Protein AF-A0A925G084-F1 (afdb_monomer_lite)

pLDDT: mean 77.33, std 14.4, range [47.09, 96.56]

Radius of gyration: 36.09 Å; chains: 1; bounding box: 66×38×97 Å

Foldseek 3Di:
DDDDPPVVVVVVVVVVVVVVVVVVVVVVVVVVVVVVVVVVPDPPPPPPQDDDDDDDPAAWQDWDAFPVQWIWTDGCFKIFTARNRHRHTPDIDGRDRDHPVQWDDDPPDSDID

Sequence (113 aa):
MFVSRHQQQSFLQGARSSLHRKLQALACVMLFSSLVLLLAGGACVARASQPWSAKLDGRVRFYQATELGVLLIGTEKSLYGIEAETGEVLWRRKDARLEETDIAPVPGTDILL

Secondary structure (DSSP, 8-state):
----HHHHHHHHHHHHHHHHHHHHHHHHHHHHHHHHHHHHS------PPPP-----SS-EEEEEE-TTSEEEEEESSEEEEEETTT--EEEEEET----GGG--BPTTSS-B-

Structure (mmCIF, N/CA/C/O backbone):
data_AF-A0A925G084-F1
#
_entry.id   AF-A0A925G084-F1
#
loop_
_atom_site.group_PDB
_atom_site.id
_atom_site.type_symbol
_atom_site.label_atom_id
_atom_site.label_alt_id
_atom_site.label_comp_id
_atom_site.label_asym_id
_atom_site.label_entity_id
_atom_site.label_seq_id
_atom_site.pdbx_PDB_ins_code
_atom_site.Cartn_x
_atom_site.Cartn_y
_atom_site.Cartn_z
_atom_site.occupancy
_atom_site.B_iso_or_equiv
_atom_site.auth_seq_id
_atom_site.auth_comp_id
_atom_site.auth_asym_id
_atom_site.auth_atom_id
_atom_site.pdbx_PDB_model_num
ATOM 1 N N . MET A 1 1 ? -48.486 25.962 79.115 1.00 47.09 1 MET A N 1
ATOM 2 C CA . MET A 1 1 ? -48.233 25.933 77.658 1.00 47.09 1 MET A CA 1
ATOM 3 C C . MET A 1 1 ? -46.716 26.026 77.436 1.00 47.09 1 MET A C 1
ATOM 5 O O . MET A 1 1 ? -46.195 27.110 77.253 1.00 47.09 1 MET A O 1
ATOM 9 N N . PHE A 1 2 ? -45.973 24.922 77.580 1.00 52.78 2 PHE A N 1
ATOM 10 C CA . PHE A 1 2 ? -44.506 24.888 77.418 1.00 52.78 2 PHE A CA 1
ATOM 11 C C . PHE A 1 2 ? -44.146 23.752 76.456 1.00 52.78 2 PHE A C 1
ATOM 13 O O . PHE A 1 2 ? -43.633 22.707 76.842 1.00 52.78 2 PHE A O 1
ATOM 20 N N . VAL A 1 3 ? -44.477 23.937 75.178 1.00 55.53 3 VAL A N 1
ATOM 21 C CA . VAL A 1 3 ? -43.984 23.054 74.120 1.00 55.53 3 VAL A CA 1
ATOM 22 C C . VAL A 1 3 ? -42.562 23.494 73.769 1.00 55.53 3 VAL A C 1
ATOM 24 O O . VAL A 1 3 ? -42.331 24.490 73.099 1.00 55.53 3 VAL A O 1
ATOM 27 N N . SER A 1 4 ? -41.615 22.712 74.284 1.00 57.59 4 SER A N 1
ATOM 28 C CA . SER A 1 4 ? -40.583 22.046 73.486 1.00 57.59 4 SER A CA 1
ATO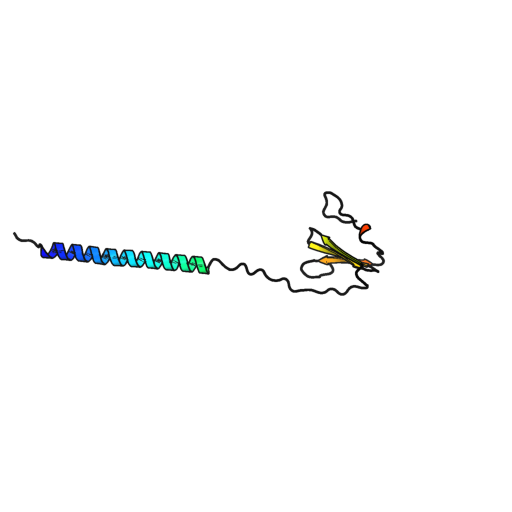M 29 C C . SER A 1 4 ? -39.507 22.890 72.778 1.00 57.59 4 SER A C 1
ATOM 31 O O . SER A 1 4 ? -39.398 22.898 71.555 1.00 57.59 4 SER A O 1
ATOM 33 N N . ARG A 1 5 ? -38.566 23.447 73.561 1.00 56.06 5 ARG A N 1
ATOM 34 C CA . ARG A 1 5 ? -37.207 23.764 73.053 1.00 56.06 5 ARG A CA 1
ATOM 35 C C . ARG A 1 5 ? -36.413 22.499 72.675 1.00 56.06 5 ARG A C 1
ATOM 37 O O . ARG A 1 5 ? -35.550 22.550 71.803 1.00 56.06 5 ARG A O 1
ATOM 44 N N . HIS A 1 6 ? -36.737 21.356 73.287 1.00 51.84 6 HIS A N 1
ATOM 45 C CA . HIS A 1 6 ? -36.075 20.068 73.041 1.00 51.84 6 HIS A CA 1
ATOM 46 C C . HIS A 1 6 ? -36.438 19.443 71.674 1.00 51.84 6 HIS A C 1
ATOM 48 O O . HIS A 1 6 ? -35.591 18.803 71.047 1.00 51.84 6 HIS A O 1
ATOM 54 N N . GLN A 1 7 ? -37.658 19.670 71.161 1.00 57.25 7 GLN A N 1
ATOM 55 C CA . GLN A 1 7 ? -38.047 19.278 69.792 1.00 57.25 7 GLN A CA 1
ATOM 56 C C . GLN A 1 7 ? -37.332 20.096 68.714 1.00 57.25 7 GLN A C 1
ATOM 58 O O . GLN A 1 7 ? -36.977 19.571 67.663 1.00 57.25 7 GLN A O 1
ATOM 63 N N . GLN A 1 8 ? -37.092 21.382 68.969 1.00 57.53 8 GLN A N 1
ATOM 64 C CA . GLN A 1 8 ? -36.479 22.264 67.978 1.00 57.53 8 GLN A CA 1
ATOM 65 C C . GLN A 1 8 ? -34.994 21.933 67.751 1.00 57.53 8 GLN A C 1
ATOM 67 O O . GLN A 1 8 ? -34.517 21.959 66.617 1.00 57.53 8 GLN A O 1
ATOM 72 N N . GLN A 1 9 ? -34.263 21.557 68.807 1.00 56.97 9 GLN A N 1
ATOM 73 C CA . GLN A 1 9 ? -32.845 21.187 68.699 1.00 56.97 9 GLN A CA 1
ATOM 74 C C . GLN A 1 9 ? -32.626 19.830 68.014 1.00 56.97 9 GLN A C 1
ATOM 76 O O . GLN A 1 9 ? -31.713 19.697 67.197 1.00 56.97 9 GLN A O 1
ATOM 81 N N . SER A 1 10 ? -33.493 18.849 68.279 1.00 58.31 10 SER A N 1
ATOM 82 C CA . SER A 1 10 ? -33.441 17.526 67.639 1.00 58.31 10 SER A CA 1
ATOM 83 C C . SER A 1 10 ? -33.769 17.589 66.139 1.00 58.31 10 SER A C 1
ATOM 85 O O . SER A 1 10 ? -33.125 16.907 65.340 1.00 58.31 10 SER A O 1
ATOM 87 N N . PHE A 1 11 ? -34.673 18.485 65.726 1.00 57.56 11 PHE A N 1
ATOM 88 C CA . PHE A 1 11 ? -34.975 18.727 64.312 1.00 57.56 11 PHE A CA 1
ATOM 89 C C . PHE A 1 11 ? -33.793 19.354 63.543 1.00 57.56 11 PHE A C 1
ATOM 91 O O . PHE A 1 11 ? -33.460 18.915 62.440 1.00 57.56 11 PHE A O 1
ATOM 98 N N . LEU A 1 12 ? -33.086 20.322 64.141 1.00 56.22 12 LEU A N 1
ATOM 99 C CA . LEU A 1 12 ? -31.914 20.966 63.525 1.00 56.22 12 LEU A CA 1
ATOM 100 C C . LEU A 1 12 ? -30.695 20.027 63.417 1.00 56.22 12 LEU A C 1
ATOM 102 O O . LEU A 1 12 ? -29.942 20.095 62.441 1.00 56.22 12 LEU A O 1
ATOM 106 N N . GLN A 1 13 ? -30.511 19.112 64.376 1.00 59.56 13 GLN A N 1
ATOM 107 C CA . GLN A 1 13 ? -29.484 18.060 64.314 1.00 59.56 13 GLN A CA 1
ATOM 108 C C . GLN A 1 13 ? -29.799 16.990 63.254 1.00 59.56 13 GLN A C 1
ATOM 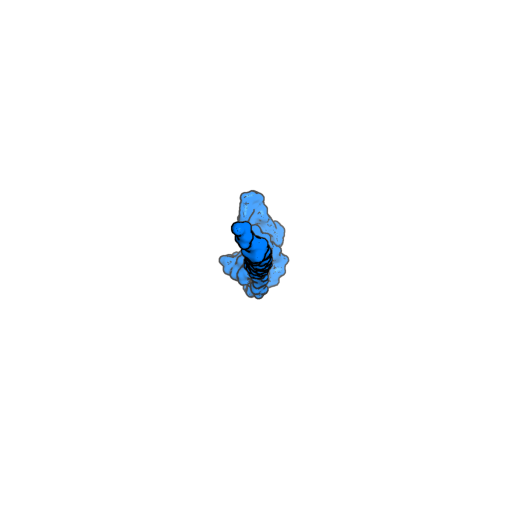110 O O . GLN A 1 13 ? -28.901 16.548 62.527 1.00 59.56 13 GLN A O 1
ATOM 115 N N . GLY A 1 14 ? -31.076 16.619 63.106 1.00 59.25 14 GLY A N 1
ATOM 116 C CA . GLY A 1 14 ? -31.546 15.739 62.033 1.00 59.25 14 GLY A CA 1
ATOM 117 C C . GLY A 1 14 ? -31.312 16.339 60.642 1.00 59.25 14 GLY A C 1
ATOM 118 O O . GLY A 1 14 ? -30.792 15.667 59.751 1.00 59.25 14 GLY A O 1
ATOM 119 N N . ALA A 1 15 ? -31.589 17.636 60.472 1.00 58.34 15 ALA A N 1
ATOM 120 C CA . ALA A 1 15 ? -31.338 18.351 59.222 1.00 58.34 15 ALA A CA 1
ATOM 121 C C . ALA A 1 15 ? -29.837 18.413 58.870 1.00 58.34 15 ALA A C 1
ATOM 123 O O . ALA A 1 15 ? -29.464 18.113 57.735 1.00 58.34 15 ALA A O 1
ATOM 124 N N . ARG A 1 16 ? -28.960 18.713 59.844 1.00 55.81 16 ARG A N 1
ATOM 125 C CA . ARG A 1 16 ? -27.494 18.723 59.652 1.00 55.81 16 ARG A CA 1
ATOM 126 C C . ARG A 1 16 ? -26.942 17.355 59.244 1.00 55.81 16 ARG A C 1
ATOM 128 O O . ARG A 1 16 ? -26.178 17.267 58.287 1.00 55.81 16 ARG A O 1
ATOM 135 N N . SER A 1 17 ? -27.346 16.281 59.920 1.00 58.19 17 SER A N 1
ATOM 136 C CA . SER A 1 17 ? -26.876 14.923 59.598 1.00 58.19 17 SER A CA 1
ATOM 137 C C . SER A 1 17 ? -27.400 14.402 58.251 1.00 58.19 17 SER A C 1
ATOM 139 O O . SER A 1 17 ? -26.691 13.669 57.561 1.00 58.19 17 SER A O 1
ATOM 141 N N . SER A 1 18 ? -28.600 14.823 57.838 1.00 57.94 18 SER A N 1
ATOM 142 C CA . SER A 1 18 ? -29.169 14.530 56.515 1.00 57.94 18 SER A CA 1
ATOM 143 C C . SER A 1 18 ? -28.424 15.261 55.389 1.00 57.94 18 SER A C 1
ATOM 145 O O . SER A 1 18 ? -28.109 14.663 54.359 1.00 57.94 18 SER A O 1
ATOM 147 N N . LEU A 1 19 ? -28.054 16.527 55.610 1.00 60.97 19 LEU A N 1
ATOM 148 C CA . LEU A 1 19 ? -27.248 17.331 54.684 1.00 60.97 19 LEU A CA 1
ATOM 149 C C . LEU A 1 19 ? -25.849 16.743 54.463 1.00 60.97 19 LEU A C 1
ATOM 151 O O . LEU A 1 19 ? -25.436 16.591 53.316 1.00 60.97 19 LEU A O 1
ATOM 155 N N . HIS A 1 20 ? -25.150 16.344 55.531 1.00 58.03 20 HIS A N 1
ATOM 156 C CA . HIS A 1 20 ? -23.820 15.734 55.415 1.00 58.03 20 HIS A CA 1
ATOM 157 C C . HIS A 1 20 ? -23.843 14.418 54.625 1.00 58.03 20 HIS A C 1
ATOM 159 O O . HIS A 1 20 ? -22.987 14.220 53.767 1.00 58.03 20 HIS A O 1
ATOM 165 N N . ARG A 1 21 ? -24.857 13.562 54.828 1.00 61.72 21 ARG A N 1
ATOM 166 C CA . ARG A 1 21 ? -25.013 12.305 54.070 1.00 61.72 21 ARG A CA 1
ATOM 167 C C . ARG A 1 21 ? -25.265 12.546 52.581 1.00 61.72 21 ARG A C 1
ATOM 169 O O . ARG A 1 21 ? -24.694 11.847 51.749 1.00 61.72 21 ARG A O 1
ATOM 176 N N . LYS A 1 22 ? -26.089 13.543 52.239 1.00 69.00 22 LYS A N 1
ATOM 177 C CA . LYS A 1 22 ? -26.362 13.914 50.840 1.00 69.00 22 LYS A CA 1
ATOM 178 C C . LYS A 1 22 ? -25.126 14.497 50.152 1.00 69.00 22 LYS A C 1
ATOM 180 O O . LYS A 1 22 ? -24.853 14.145 49.009 1.00 69.00 22 LYS A O 1
ATOM 185 N N . LEU A 1 23 ? -24.359 15.331 50.858 1.00 69.94 23 LEU A N 1
ATOM 186 C CA . LEU A 1 23 ? -23.123 15.926 50.343 1.00 69.94 23 LEU A CA 1
ATOM 187 C C . LEU A 1 23 ? -22.029 14.868 50.112 1.00 69.94 23 LEU A C 1
ATOM 189 O O . LEU A 1 23 ? -21.355 14.896 49.086 1.00 69.94 23 LEU A O 1
ATOM 193 N N . GLN A 1 24 ? -21.903 13.896 51.023 1.00 75.44 24 GLN A N 1
ATOM 194 C CA . GLN A 1 24 ? -20.986 12.759 50.876 1.00 75.44 24 GLN A CA 1
ATOM 195 C C . GLN A 1 24 ? -21.365 11.851 49.700 1.00 75.44 24 GLN A C 1
ATOM 197 O O . GLN A 1 24 ? -20.495 11.445 48.936 1.00 75.44 24 GLN A O 1
ATOM 202 N N . ALA A 1 25 ? -22.657 11.559 49.524 1.00 73.06 25 ALA A N 1
ATOM 203 C CA . ALA A 1 25 ? -23.134 10.741 48.411 1.00 73.06 25 ALA A CA 1
ATOM 204 C C . ALA A 1 25 ? -22.881 11.414 47.050 1.00 73.06 25 ALA A C 1
ATOM 206 O O . ALA A 1 25 ? -22.402 10.760 46.127 1.00 73.06 25 ALA A O 1
ATOM 207 N N . LEU A 1 26 ? -23.128 12.726 46.940 1.00 78.25 26 LEU A N 1
ATOM 208 C CA . LEU A 1 26 ? -22.841 13.509 45.730 1.00 78.25 26 LEU A CA 1
ATOM 209 C C . LEU A 1 26 ? -21.345 13.518 45.385 1.00 78.25 26 LEU A C 1
ATOM 211 O O . LEU A 1 26 ? -20.988 13.315 44.227 1.00 78.25 26 LEU A O 1
ATOM 215 N N . ALA A 1 27 ? -20.471 13.692 46.381 1.00 81.00 27 ALA A N 1
ATOM 216 C CA . ALA A 1 27 ? -19.024 13.646 46.180 1.00 81.00 27 ALA A CA 1
ATOM 217 C C . ALA A 1 27 ? -18.551 12.263 45.697 1.00 81.00 27 ALA A C 1
ATOM 219 O O . ALA A 1 27 ? -17.771 12.181 44.750 1.00 81.00 27 ALA A O 1
ATOM 220 N N . CYS A 1 28 ? -19.068 11.176 46.283 1.00 81.50 28 CYS A N 1
ATOM 221 C CA . CYS A 1 28 ? -18.752 9.817 45.840 1.00 81.50 28 CYS A CA 1
ATOM 222 C C . CYS A 1 28 ? -19.210 9.554 44.403 1.00 81.50 28 CYS A C 1
ATOM 224 O O . CYS A 1 28 ? -18.442 8.991 43.633 1.00 81.50 28 CYS A O 1
ATOM 226 N N . VAL A 1 29 ? -20.416 9.987 44.018 1.00 82.62 29 VAL A N 1
ATOM 227 C CA . VAL A 1 29 ? -20.939 9.806 42.650 1.00 82.62 29 VAL A CA 1
ATOM 228 C C . VAL A 1 29 ? -20.108 10.582 41.627 1.00 82.62 29 VAL A C 1
ATOM 230 O O . VAL A 1 29 ? -19.805 10.052 40.561 1.00 82.62 29 VAL A O 1
ATOM 233 N N . MET A 1 30 ? -19.681 11.803 41.958 1.00 79.19 30 MET A N 1
ATOM 234 C CA . MET A 1 30 ? -18.814 12.613 41.092 1.00 79.19 30 MET A CA 1
ATOM 235 C C . MET A 1 30 ? -17.420 11.990 40.934 1.00 79.19 30 MET A C 1
ATOM 237 O O . MET A 1 30 ? -16.894 11.941 39.824 1.00 79.19 30 MET A O 1
ATOM 241 N N . LEU A 1 31 ? -16.841 11.463 42.019 1.00 82.06 31 LEU A N 1
ATOM 242 C CA . LEU A 1 31 ? -15.551 10.765 41.985 1.00 82.06 31 LEU A CA 1
ATOM 243 C C . LEU A 1 31 ? -15.632 9.451 41.199 1.00 82.06 31 LEU A C 1
ATOM 245 O O . LEU A 1 31 ? -14.740 9.164 40.405 1.00 82.06 31 LEU A O 1
ATOM 249 N N . PHE A 1 32 ? -16.716 8.690 41.364 1.00 82.06 32 PHE A N 1
ATOM 250 C CA . PHE A 1 32 ? -16.955 7.466 40.598 1.00 82.06 32 PHE A CA 1
ATOM 251 C C . PHE A 1 32 ? -17.154 7.764 39.109 1.00 82.06 32 PHE A C 1
ATOM 253 O O . PHE A 1 32 ? -16.559 7.100 38.271 1.00 82.06 32 PHE A O 1
ATOM 260 N N . SER A 1 33 ? -17.942 8.791 38.781 1.00 77.81 33 SER A N 1
ATOM 261 C CA . SER A 1 33 ? -18.170 9.248 37.405 1.00 77.81 33 SER A CA 1
ATOM 262 C C . SER A 1 33 ? -16.870 9.694 36.730 1.00 77.81 33 SER A C 1
ATOM 264 O O . SER A 1 33 ? -16.574 9.271 35.616 1.00 77.81 33 SER A O 1
ATOM 266 N N . SER A 1 34 ? -16.046 10.472 37.439 1.00 77.56 34 SER A N 1
ATOM 267 C CA . SE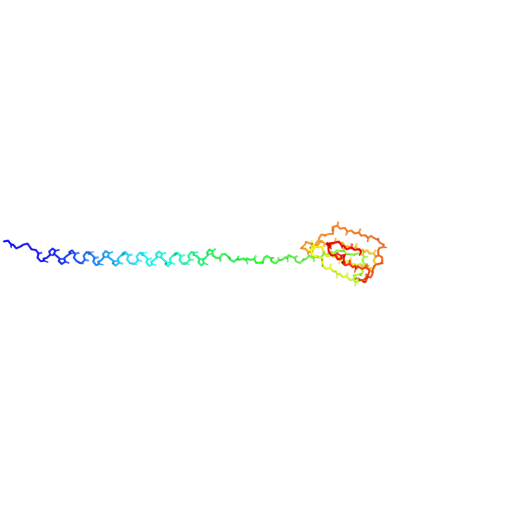R A 1 34 ? -14.729 10.909 36.964 1.00 77.56 34 SER A CA 1
ATOM 268 C C . SER A 1 34 ? -13.786 9.727 36.713 1.00 77.56 34 SER A C 1
ATOM 270 O O . SER A 1 34 ? -13.148 9.655 35.665 1.00 77.56 34 SER A O 1
ATOM 272 N N . LEU A 1 35 ? -13.752 8.752 37.629 1.00 77.62 35 LEU A N 1
ATOM 273 C CA . LEU A 1 35 ? -12.939 7.543 37.483 1.00 77.62 35 LEU A CA 1
ATOM 274 C C . LEU A 1 35 ? -13.405 6.675 36.305 1.00 77.62 35 LEU A C 1
ATOM 276 O O . LEU A 1 35 ? -12.579 6.152 35.562 1.00 77.62 35 LEU A O 1
ATOM 280 N N . VAL A 1 36 ? -14.719 6.557 36.101 1.00 80.44 36 VAL A N 1
ATOM 281 C CA . VAL A 1 36 ? -15.303 5.839 34.959 1.00 80.44 36 VAL A CA 1
ATOM 282 C C . VAL A 1 36 ? -14.987 6.550 33.644 1.00 80.44 36 VAL A C 1
ATOM 284 O O . VAL A 1 36 ? -14.610 5.878 32.689 1.00 80.44 36 VAL A O 1
ATOM 287 N N . LEU A 1 37 ? -15.062 7.885 33.587 1.00 74.25 37 LEU A N 1
ATOM 288 C CA . LEU A 1 37 ? -14.654 8.645 32.400 1.00 74.25 37 LEU A CA 1
ATOM 289 C C . LEU A 1 37 ? -13.163 8.460 32.088 1.00 74.25 37 LEU A C 1
ATOM 291 O O . LEU A 1 37 ? -12.803 8.306 30.923 1.00 74.25 37 LEU A O 1
ATOM 295 N N . LEU A 1 38 ? -12.307 8.434 33.115 1.00 72.00 38 LEU A N 1
ATOM 296 C CA . LEU A 1 38 ? -10.869 8.208 32.948 1.00 72.00 38 LEU A CA 1
ATOM 297 C C . LEU A 1 38 ? -10.560 6.807 32.399 1.00 72.00 38 LEU A C 1
ATOM 299 O O . LEU A 1 38 ? -9.644 6.652 31.600 1.00 72.00 38 LEU A O 1
ATOM 303 N N . LEU A 1 39 ? -11.319 5.793 32.825 1.00 67.94 39 LEU A N 1
ATOM 304 C CA . LEU A 1 39 ? -11.145 4.404 32.387 1.00 67.94 39 LEU A CA 1
ATOM 305 C C . LEU A 1 39 ? -11.791 4.121 31.020 1.00 67.94 39 LEU A C 1
ATOM 307 O O . LEU A 1 39 ? -11.318 3.252 30.292 1.00 67.94 39 LEU A O 1
ATOM 311 N N . ALA A 1 40 ? -12.857 4.843 30.664 1.00 67.38 40 ALA A N 1
ATOM 312 C CA . ALA A 1 40 ? -13.574 4.693 29.395 1.00 67.38 40 ALA A CA 1
ATOM 313 C C . ALA A 1 40 ? -12.963 5.500 28.237 1.00 67.38 40 ALA A C 1
ATOM 315 O O . ALA A 1 40 ? -13.305 5.250 27.080 1.00 67.38 40 ALA A O 1
ATOM 316 N N . GLY A 1 41 ? -12.047 6.433 28.522 1.00 64.88 41 GLY A N 1
ATOM 317 C CA . GLY A 1 41 ? -11.164 7.060 27.536 1.00 64.88 41 GLY A CA 1
ATOM 318 C C . GLY A 1 41 ? -10.165 6.041 26.989 1.00 64.88 41 GLY A C 1
ATOM 319 O O . GLY A 1 41 ? -8.981 6.082 27.309 1.00 64.88 41 GLY A O 1
ATOM 320 N N . GLY A 1 42 ? -10.677 5.069 26.236 1.00 62.53 42 GLY A N 1
ATOM 321 C CA . GLY A 1 42 ? -9.943 3.926 25.728 1.00 62.53 42 GLY A CA 1
ATOM 322 C C . GLY A 1 42 ? -8.708 4.360 24.954 1.00 62.53 42 GLY A C 1
ATOM 323 O O . GLY A 1 42 ? -8.769 5.211 24.068 1.00 62.53 42 GLY A O 1
ATOM 324 N N . ALA A 1 43 ? -7.581 3.745 25.296 1.00 63.47 43 ALA A N 1
ATOM 325 C CA . ALA A 1 43 ? -6.372 3.842 24.510 1.00 63.47 43 ALA A CA 1
ATOM 326 C C . ALA A 1 43 ? -6.690 3.411 23.072 1.00 63.47 43 ALA A C 1
ATOM 328 O O . ALA A 1 43 ? -6.999 2.244 22.819 1.00 63.47 43 ALA A O 1
ATOM 329 N N . CYS A 1 44 ? -6.598 4.345 22.126 1.00 65.56 44 CYS A N 1
ATOM 330 C CA . CYS A 1 44 ? -6.416 4.003 20.725 1.00 65.56 44 CYS A CA 1
ATOM 331 C C . CYS A 1 44 ? -5.082 3.258 20.638 1.00 65.56 44 CYS A C 1
ATOM 333 O O . CYS A 1 44 ? -4.021 3.871 20.539 1.00 65.56 44 CYS A O 1
ATOM 335 N N . VAL A 1 45 ? -5.115 1.931 20.763 1.00 67.81 45 VAL A N 1
ATOM 336 C CA . VAL A 1 45 ? -3.947 1.098 20.501 1.00 67.81 45 VAL A CA 1
ATOM 337 C C . VAL A 1 45 ? -3.690 1.226 19.010 1.00 67.81 45 VAL A C 1
ATOM 339 O O . VAL A 1 45 ? -4.395 0.624 18.201 1.00 67.81 45 VAL A O 1
ATOM 342 N N . ALA A 1 46 ? -2.707 2.048 18.646 1.00 65.38 46 ALA A N 1
ATOM 343 C CA . ALA A 1 46 ? -2.137 2.028 17.313 1.00 65.38 46 ALA A CA 1
ATOM 344 C C . ALA A 1 46 ? -1.660 0.592 17.066 1.00 65.38 46 ALA A C 1
ATOM 346 O O . ALA A 1 46 ? -0.688 0.124 17.663 1.00 65.38 46 ALA A O 1
ATOM 347 N N . ARG A 1 47 ? -2.425 -0.154 16.268 1.00 65.38 47 ARG A N 1
ATOM 348 C CA . ARG A 1 47 ? -2.090 -1.514 15.869 1.00 65.38 47 ARG A CA 1
ATOM 349 C C . ARG A 1 47 ? -0.855 -1.389 14.984 1.00 65.38 47 ARG A C 1
ATOM 351 O O . ARG A 1 47 ? -0.969 -0.940 13.851 1.00 65.38 47 ARG A O 1
ATOM 358 N N . ALA A 1 48 ? 0.319 -1.720 15.517 1.00 69.19 48 ALA A N 1
ATOM 359 C CA . ALA A 1 48 ? 1.522 -1.802 14.700 1.00 69.19 48 ALA A CA 1
ATOM 360 C C . ALA A 1 48 ? 1.253 -2.808 13.570 1.00 69.19 48 ALA A C 1
ATOM 362 O O . ALA A 1 48 ? 0.889 -3.957 13.852 1.00 69.19 48 ALA A O 1
ATOM 363 N N . SER A 1 49 ? 1.356 -2.368 12.313 1.00 70.19 49 SER A N 1
ATOM 364 C CA . SER A 1 49 ? 1.245 -3.262 11.164 1.00 70.19 49 SER A CA 1
ATOM 365 C C . SER A 1 49 ? 2.347 -4.316 11.269 1.00 70.19 49 SER A C 1
ATOM 367 O O . SER A 1 49 ? 3.483 -4.023 11.658 1.00 70.19 49 SER A O 1
ATOM 369 N N . GLN A 1 50 ? 1.999 -5.583 11.031 1.00 81.25 50 GLN A N 1
ATOM 370 C CA . GLN A 1 50 ? 3.007 -6.639 11.052 1.00 81.25 50 GLN A CA 1
ATOM 371 C C . GLN A 1 50 ? 3.990 -6.383 9.905 1.00 81.25 50 GLN A C 1
ATOM 373 O O . GLN A 1 50 ? 3.542 -6.179 8.776 1.00 81.25 50 GLN A O 1
ATOM 378 N N . PRO A 1 51 ? 5.312 -6.390 10.160 1.00 88.69 51 PRO A N 1
ATOM 379 C CA . PRO A 1 51 ? 6.280 -6.222 9.090 1.00 88.69 51 PRO A CA 1
ATOM 380 C C . PRO A 1 51 ? 6.143 -7.394 8.119 1.00 88.69 51 PRO A C 1
ATOM 382 O O . PRO A 1 51 ? 6.217 -8.558 8.519 1.00 88.69 51 PRO A O 1
ATOM 385 N N . TRP A 1 52 ? 5.934 -7.083 6.845 1.00 94.12 52 TRP A N 1
ATOM 386 C CA . TRP A 1 52 ? 5.786 -8.069 5.783 1.00 94.12 52 TRP A CA 1
ATOM 387 C C . TRP A 1 52 ? 7.045 -8.137 4.915 1.00 94.12 52 TRP A C 1
ATOM 389 O O . TRP A 1 52 ? 7.918 -7.269 4.950 1.00 94.12 52 TRP A O 1
ATOM 399 N N . SER A 1 53 ? 7.160 -9.211 4.133 1.00 93.44 53 SER A N 1
ATOM 400 C CA . SER A 1 53 ? 8.235 -9.384 3.156 1.00 93.44 53 SER A CA 1
ATOM 401 C C . SER A 1 53 ? 7.696 -10.051 1.895 1.00 93.44 53 SER A C 1
ATOM 403 O O . SER A 1 53 ? 6.972 -11.042 1.976 1.00 93.44 53 SER A O 1
ATOM 405 N N . ALA A 1 54 ? 8.078 -9.525 0.730 1.00 92.50 54 ALA A N 1
ATOM 406 C CA . ALA A 1 54 ? 7.695 -10.053 -0.573 1.00 92.50 54 ALA A CA 1
ATOM 407 C C . ALA A 1 54 ? 8.913 -10.623 -1.313 1.00 92.50 54 ALA A C 1
ATOM 409 O O . ALA A 1 54 ? 9.997 -10.035 -1.322 1.00 92.50 54 ALA A O 1
ATOM 410 N N . LYS A 1 55 ? 8.736 -11.775 -1.971 1.00 94.12 55 LYS A N 1
ATOM 411 C CA . LYS A 1 55 ? 9.771 -12.371 -2.827 1.00 94.12 55 LYS A CA 1
A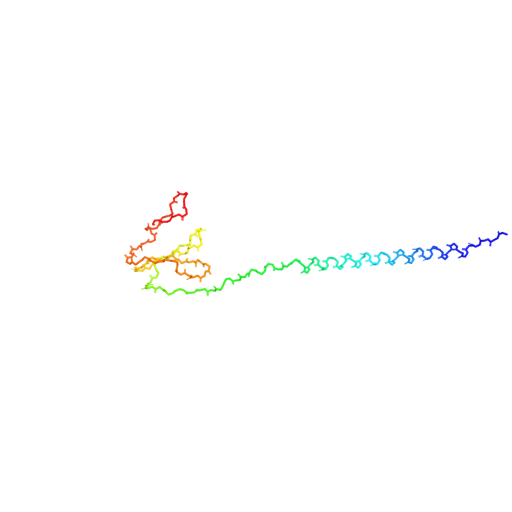TOM 412 C C . LYS A 1 55 ? 9.714 -11.757 -4.222 1.00 94.12 55 LYS A C 1
ATOM 414 O O . LYS A 1 55 ? 8.722 -11.912 -4.932 1.00 94.12 55 LYS A O 1
ATOM 419 N N . LEU A 1 56 ? 10.810 -11.123 -4.624 1.00 94.88 56 LEU A N 1
ATOM 420 C CA . LEU A 1 56 ? 10.970 -10.494 -5.933 1.00 94.88 56 LEU A CA 1
ATOM 421 C C . LEU A 1 56 ? 11.928 -11.309 -6.811 1.00 94.88 56 LEU A C 1
ATOM 423 O O . LEU A 1 56 ? 12.709 -12.127 -6.326 1.00 94.88 56 LEU A O 1
ATOM 427 N N . ASP A 1 57 ? 11.844 -11.120 -8.122 1.00 93.31 57 ASP A N 1
ATOM 428 C CA . ASP A 1 57 ? 12.557 -11.916 -9.131 1.00 93.31 57 ASP A CA 1
ATOM 429 C C . ASP A 1 57 ? 13.964 -11.404 -9.492 1.00 93.31 57 ASP A C 1
ATOM 431 O O . ASP A 1 57 ? 14.659 -11.988 -10.338 1.00 93.31 57 ASP A O 1
ATOM 435 N N . GLY A 1 58 ? 14.379 -10.308 -8.864 1.00 90.44 58 GLY A N 1
ATOM 436 C CA . GLY A 1 58 ? 15.634 -9.627 -9.130 1.00 90.44 58 GLY A CA 1
ATOM 437 C C . GLY A 1 58 ? 15.944 -8.568 -8.081 1.00 90.44 58 GLY A C 1
ATOM 438 O O . GLY A 1 58 ? 15.194 -8.372 -7.122 1.00 90.44 58 GLY A O 1
AT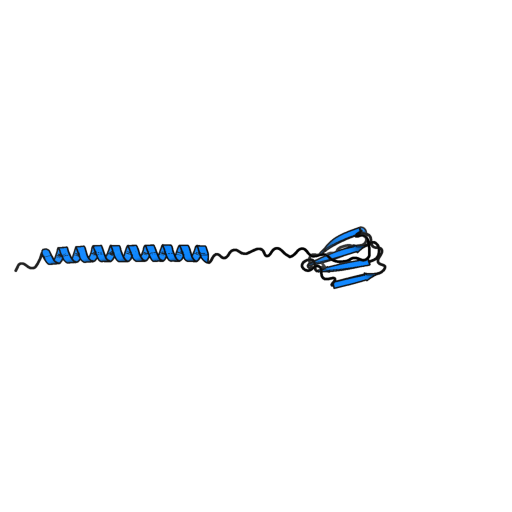OM 439 N N . ARG A 1 59 ? 17.072 -7.882 -8.275 1.00 92.31 59 ARG A N 1
ATOM 440 C CA . ARG A 1 59 ? 17.469 -6.758 -7.429 1.00 92.31 59 ARG A CA 1
ATOM 441 C C . ARG A 1 59 ? 16.485 -5.604 -7.613 1.00 92.31 59 ARG A C 1
ATOM 443 O O . ARG A 1 59 ? 16.144 -5.268 -8.746 1.00 92.31 59 ARG A O 1
ATOM 450 N N . VAL A 1 60 ? 16.058 -5.005 -6.505 1.00 93.62 60 VAL A N 1
ATOM 451 C CA . VAL A 1 60 ? 15.253 -3.777 -6.510 1.00 93.62 60 VAL A CA 1
ATOM 452 C C . VAL A 1 60 ? 16.121 -2.623 -7.001 1.00 93.62 60 VAL A C 1
ATOM 454 O O . VAL A 1 60 ? 17.209 -2.405 -6.469 1.00 93.62 60 VAL A O 1
ATOM 457 N N . ARG A 1 61 ? 15.648 -1.910 -8.025 1.00 91.75 61 ARG A N 1
ATOM 458 C CA . ARG A 1 61 ? 16.278 -0.692 -8.547 1.00 91.75 61 ARG A CA 1
ATOM 459 C C . ARG A 1 61 ? 15.705 0.551 -7.880 1.00 91.75 61 ARG A C 1
ATOM 461 O O . ARG A 1 61 ? 16.471 1.417 -7.484 1.00 91.75 61 ARG A O 1
ATOM 468 N N . PHE A 1 62 ? 14.384 0.604 -7.739 1.00 92.06 62 PHE A N 1
ATOM 469 C CA . PHE A 1 62 ? 13.670 1.698 -7.087 1.00 92.06 62 PHE A CA 1
ATOM 470 C C . PHE A 1 62 ? 12.362 1.187 -6.475 1.00 92.06 62 PHE A C 1
ATOM 472 O O . PHE A 1 62 ? 11.879 0.097 -6.808 1.00 92.06 62 PHE A O 1
ATOM 479 N N . TYR A 1 63 ? 11.778 1.999 -5.601 1.00 93.00 63 TYR A N 1
ATOM 480 C CA . TYR A 1 63 ? 10.440 1.793 -5.066 1.00 93.00 63 TYR A CA 1
ATOM 481 C C . TYR A 1 63 ? 9.764 3.141 -4.799 1.00 93.00 63 TYR A C 1
ATOM 483 O O . TYR A 1 63 ? 10.433 4.107 -4.444 1.00 93.00 63 TYR A O 1
ATOM 491 N N . GLN A 1 64 ? 8.442 3.202 -4.944 1.00 91.44 64 GLN A N 1
ATOM 492 C CA . GLN A 1 64 ? 7.664 4.420 -4.722 1.00 91.44 64 GLN A CA 1
ATOM 493 C C . GLN A 1 64 ? 6.292 4.077 -4.141 1.00 91.44 64 GLN A C 1
ATOM 495 O O . GLN A 1 64 ? 5.564 3.256 -4.697 1.00 91.44 64 GLN A O 1
ATOM 500 N N . ALA A 1 65 ? 5.933 4.700 -3.020 1.00 91.25 65 ALA A N 1
ATOM 501 C CA . ALA A 1 65 ? 4.587 4.598 -2.469 1.00 91.25 65 ALA A CA 1
ATOM 502 C C . ALA A 1 65 ? 3.646 5.555 -3.208 1.00 91.25 65 ALA A C 1
ATOM 504 O O . ALA A 1 65 ? 4.004 6.700 -3.485 1.00 91.25 65 ALA A O 1
ATOM 505 N N . THR A 1 66 ? 2.446 5.077 -3.511 1.00 88.06 66 THR A N 1
ATOM 506 C CA . THR A 1 66 ? 1.381 5.865 -4.136 1.00 88.06 66 THR A CA 1
ATOM 507 C C . THR A 1 66 ? 0.341 6.276 -3.101 1.00 88.06 66 THR A C 1
ATOM 509 O O . THR A 1 66 ? 0.177 5.613 -2.075 1.00 88.06 66 THR A O 1
ATOM 512 N N . GLU A 1 67 ? -0.407 7.341 -3.387 1.00 86.69 67 GLU A N 1
ATOM 513 C CA . GLU A 1 67 ? -1.503 7.805 -2.521 1.00 86.69 67 GLU A CA 1
ATOM 514 C C . GLU A 1 67 ? -2.654 6.786 -2.426 1.00 86.69 67 GLU A C 1
ATOM 516 O O . GLU A 1 67 ? -3.415 6.795 -1.463 1.00 86.69 67 GLU A O 1
ATOM 521 N N . LEU A 1 68 ? -2.724 5.838 -3.369 1.00 87.38 68 LEU A N 1
ATOM 522 C CA . LEU A 1 68 ? -3.687 4.733 -3.384 1.00 87.38 68 LEU A CA 1
ATOM 523 C C . LEU A 1 68 ? -3.316 3.561 -2.460 1.00 87.38 68 LEU A C 1
ATOM 525 O O . LEU A 1 68 ? -4.000 2.540 -2.466 1.00 87.38 68 LEU A O 1
ATOM 529 N N . GLY A 1 69 ? -2.219 3.655 -1.703 1.00 91.25 69 GLY A N 1
ATOM 530 C CA . GLY A 1 69 ? -1.767 2.562 -0.835 1.00 91.25 69 GLY A CA 1
ATOM 531 C C . GLY A 1 69 ? -1.088 1.413 -1.587 1.00 91.25 69 GLY A C 1
ATOM 532 O O . GLY A 1 69 ? -0.895 0.334 -1.028 1.00 91.25 69 GLY A O 1
ATOM 533 N N . VAL A 1 70 ? -0.692 1.632 -2.843 1.00 93.12 70 VAL A N 1
ATOM 534 C CA . VAL A 1 70 ? 0.121 0.686 -3.620 1.00 93.12 70 VAL A CA 1
ATOM 535 C C . VAL A 1 70 ? 1.582 1.125 -3.576 1.00 93.12 70 VAL A C 1
ATOM 537 O O . VAL A 1 70 ? 1.902 2.276 -3.864 1.00 93.12 70 VAL A O 1
ATOM 540 N N . LEU A 1 71 ? 2.479 0.207 -3.240 1.00 94.12 71 LEU A N 1
ATOM 541 C CA . LEU A 1 71 ? 3.921 0.332 -3.371 1.00 94.12 71 LEU A CA 1
ATOM 542 C C . LEU A 1 71 ? 4.352 -0.203 -4.739 1.00 94.12 71 LEU A C 1
ATOM 544 O O . LEU A 1 71 ? 4.270 -1.404 -5.014 1.00 94.12 71 LEU A O 1
ATOM 548 N N . LEU A 1 72 ? 4.839 0.692 -5.593 1.00 93.56 72 LEU A N 1
ATOM 549 C CA . LEU A 1 72 ? 5.514 0.318 -6.823 1.00 93.56 72 LEU A CA 1
ATOM 550 C C . LEU A 1 72 ? 6.938 -0.123 -6.524 1.00 93.56 72 LEU A C 1
ATOM 552 O O . LEU A 1 72 ? 7.664 0.568 -5.814 1.00 93.56 72 LEU A O 1
ATOM 556 N N . ILE A 1 73 ? 7.353 -1.248 -7.101 1.00 94.75 73 ILE A N 1
ATOM 557 C CA . ILE A 1 73 ? 8.727 -1.739 -6.999 1.00 94.75 73 ILE A CA 1
ATOM 558 C C . ILE A 1 73 ? 9.225 -2.140 -8.382 1.00 94.75 73 ILE A C 1
ATOM 560 O O . ILE A 1 73 ? 8.710 -3.080 -8.992 1.00 94.75 73 ILE A O 1
ATOM 564 N N . GLY A 1 74 ? 10.257 -1.448 -8.860 1.00 93.44 74 GLY A N 1
ATOM 565 C CA . GLY A 1 74 ? 10.984 -1.816 -10.068 1.00 93.44 74 GLY A CA 1
ATOM 566 C C . GLY A 1 74 ? 12.168 -2.709 -9.732 1.00 93.44 74 GLY A C 1
ATOM 567 O O . GLY A 1 74 ? 13.047 -2.325 -8.957 1.00 93.44 74 GLY A O 1
ATOM 568 N N . THR A 1 75 ? 12.221 -3.899 -10.320 1.00 93.56 75 THR A N 1
ATOM 569 C CA . THR A 1 75 ? 13.397 -4.773 -10.291 1.00 93.56 75 THR A CA 1
ATOM 570 C C . THR A 1 75 ? 14.154 -4.692 -11.613 1.00 93.56 75 THR A C 1
ATOM 572 O O . THR A 1 75 ? 13.702 -4.093 -12.583 1.00 93.56 75 THR A O 1
ATOM 575 N N . GLU A 1 76 ? 15.311 -5.343 -11.692 1.00 91.25 76 GLU A N 1
ATOM 576 C CA . GLU A 1 76 ? 16.041 -5.517 -12.959 1.00 91.25 76 GLU A CA 1
ATOM 577 C C . GLU A 1 76 ? 15.232 -6.240 -14.059 1.00 91.25 76 GLU A C 1
ATOM 579 O O . GLU A 1 76 ? 15.644 -6.231 -15.221 1.00 91.25 76 GLU A O 1
ATOM 584 N N . LYS A 1 77 ? 14.121 -6.904 -13.705 1.00 90.69 77 LYS A N 1
ATOM 585 C CA . LYS A 1 77 ? 13.365 -7.793 -14.603 1.00 90.69 77 LYS A CA 1
ATOM 586 C C . LYS A 1 77 ? 11.868 -7.509 -14.667 1.00 90.69 77 LYS A C 1
ATOM 588 O O . LYS A 1 77 ? 11.234 -7.898 -15.645 1.00 90.69 77 LYS A O 1
ATOM 593 N N . SER A 1 78 ? 11.286 -6.919 -13.630 1.00 92.94 78 SER A N 1
ATOM 594 C CA . SER A 1 78 ? 9.841 -6.760 -13.509 1.00 92.94 78 SER A CA 1
ATOM 595 C C . SER A 1 78 ? 9.473 -5.476 -12.776 1.00 92.94 78 SER A C 1
ATOM 597 O O . SER A 1 78 ? 10.207 -5.006 -11.912 1.00 92.94 78 SER A O 1
ATOM 599 N N . LEU A 1 79 ? 8.273 -4.978 -13.055 1.00 93.44 79 LEU A N 1
ATOM 600 C CA . LEU A 1 79 ? 7.592 -3.979 -12.239 1.00 93.44 79 LEU A CA 1
ATOM 601 C C . LEU A 1 79 ? 6.494 -4.661 -11.421 1.00 93.44 79 LEU A C 1
ATOM 603 O O . LEU A 1 79 ? 5.735 -5.477 -11.954 1.00 93.44 79 LEU A O 1
ATOM 607 N N . TYR A 1 80 ? 6.408 -4.317 -10.143 1.00 95.12 80 TYR A N 1
ATOM 608 C CA . TYR A 1 80 ? 5.415 -4.828 -9.206 1.00 95.12 80 TYR A CA 1
ATOM 609 C C . TYR A 1 80 ? 4.556 -3.691 -8.665 1.00 95.12 80 TYR A C 1
ATOM 611 O O . TYR A 1 80 ? 5.088 -2.636 -8.327 1.00 95.12 80 TYR A O 1
ATOM 619 N N . GLY A 1 81 ? 3.259 -3.953 -8.520 1.00 95.44 81 GLY A N 1
ATOM 620 C CA . GLY A 1 81 ? 2.380 -3.208 -7.626 1.00 95.44 81 GLY A CA 1
ATOM 621 C C . GLY A 1 81 ? 2.051 -4.082 -6.427 1.00 95.44 81 GLY A C 1
ATOM 622 O O . GLY A 1 81 ? 1.484 -5.165 -6.591 1.00 95.44 81 GLY A O 1
ATOM 623 N N . ILE A 1 82 ? 2.447 -3.635 -5.241 1.00 96.56 82 ILE A N 1
ATOM 624 C CA . ILE A 1 82 ? 2.273 -4.356 -3.979 1.00 96.56 82 ILE A CA 1
ATOM 625 C C . ILE A 1 82 ? 1.377 -3.527 -3.062 1.00 96.56 82 ILE A C 1
ATOM 627 O O . ILE A 1 82 ? 1.584 -2.328 -2.950 1.00 96.56 82 ILE A O 1
ATOM 631 N N . GLU A 1 83 ? 0.396 -4.122 -2.394 1.00 95.25 83 GLU A N 1
ATOM 632 C CA . GLU A 1 83 ? -0.375 -3.421 -1.364 1.00 95.25 83 GLU A CA 1
ATOM 633 C C . GLU A 1 83 ? 0.539 -3.066 -0.179 1.00 95.25 83 GLU A C 1
ATOM 635 O O . GLU A 1 83 ? 1.185 -3.936 0.407 1.00 95.25 83 GLU A O 1
ATOM 640 N N . ALA A 1 84 ? 0.623 -1.780 0.169 1.00 92.62 84 ALA A N 1
ATOM 641 C CA . ALA A 1 84 ? 1.619 -1.272 1.113 1.00 92.62 84 ALA A CA 1
ATOM 642 C C . ALA A 1 84 ? 1.415 -1.787 2.550 1.00 92.62 84 ALA A C 1
ATOM 644 O O . ALA A 1 84 ? 2.388 -1.956 3.286 1.00 92.62 84 ALA A O 1
ATOM 645 N N . GLU A 1 85 ? 0.171 -2.066 2.939 1.00 91.81 85 GLU A N 1
ATOM 646 C CA . GLU A 1 85 ? -0.177 -2.525 4.289 1.00 91.81 85 GLU A CA 1
ATOM 647 C C . GLU A 1 85 ? 0.102 -4.020 4.497 1.00 91.81 85 GLU A C 1
ATOM 649 O O . GLU A 1 85 ? 0.556 -4.427 5.568 1.00 91.81 85 GLU A O 1
ATOM 654 N N . THR A 1 86 ? -0.155 -4.850 3.483 1.00 93.12 86 THR A N 1
ATOM 655 C CA . THR A 1 86 ? -0.130 -6.319 3.609 1.00 93.12 86 THR A CA 1
ATOM 656 C C . THR A 1 86 ? 1.090 -6.965 2.957 1.00 93.12 86 THR A C 1
ATOM 658 O O . THR A 1 86 ? 1.471 -8.076 3.330 1.00 93.12 86 THR A O 1
ATOM 661 N N . GLY A 1 87 ? 1.707 -6.295 1.980 1.00 94.31 87 GLY A N 1
ATOM 662 C CA . GLY A 1 87 ? 2.739 -6.883 1.134 1.00 94.31 87 GLY A CA 1
ATOM 663 C C . GLY A 1 87 ? 2.198 -7.795 0.032 1.00 94.31 87 GLY A C 1
ATOM 664 O O . GLY A 1 87 ? 2.983 -8.510 -0.599 1.00 94.31 87 GLY A O 1
ATOM 665 N N . GLU A 1 88 ? 0.882 -7.806 -0.203 1.00 95.31 88 GLU A N 1
ATOM 666 C CA . GLU A 1 88 ? 0.263 -8.603 -1.260 1.00 95.31 88 GLU A CA 1
ATOM 667 C C . GLU A 1 88 ? 0.648 -8.076 -2.647 1.00 95.31 88 GLU A C 1
ATOM 669 O O . GLU A 1 88 ? 0.533 -6.888 -2.941 1.00 95.31 88 GLU A O 1
ATOM 674 N N . VAL A 1 89 ? 1.094 -8.966 -3.537 1.00 95.94 89 VAL A N 1
ATOM 675 C CA . VAL A 1 89 ? 1.388 -8.603 -4.928 1.00 95.94 89 VAL A CA 1
ATOM 676 C C . VAL A 1 89 ? 0.077 -8.520 -5.704 1.00 95.94 89 VAL A C 1
ATOM 678 O O . VAL A 1 89 ? -0.465 -9.544 -6.114 1.00 95.94 89 VAL A O 1
ATOM 681 N N . LEU A 1 90 ? -0.389 -7.298 -5.950 1.00 95.56 90 LEU A N 1
ATOM 682 C CA . LEU A 1 90 ? -1.617 -7.027 -6.699 1.00 95.56 90 LEU A CA 1
ATOM 683 C C . LEU A 1 90 ? -1.439 -7.334 -8.188 1.00 95.56 90 LEU A C 1
ATOM 685 O O . LEU A 1 90 ? -2.311 -7.912 -8.835 1.00 95.56 90 LEU A O 1
ATOM 689 N N . TRP A 1 91 ? -0.290 -6.947 -8.745 1.00 95.12 91 TRP A N 1
ATOM 690 C CA . TRP A 1 91 ? 0.050 -7.213 -10.138 1.00 95.12 91 TRP A CA 1
ATOM 691 C C . TRP A 1 91 ? 1.561 -7.221 -10.363 1.00 95.12 91 TRP A C 1
ATOM 693 O O . TRP A 1 91 ? 2.355 -6.695 -9.580 1.00 95.12 91 TRP A O 1
ATOM 703 N N . ARG A 1 92 ? 1.963 -7.824 -11.485 1.00 94.00 92 ARG A N 1
ATOM 704 C CA . ARG A 1 92 ? 3.352 -7.864 -11.942 1.00 94.00 92 ARG A CA 1
ATOM 705 C C . ARG A 1 92 ? 3.419 -7.758 -13.457 1.00 94.00 92 ARG A C 1
ATOM 707 O O . ARG A 1 92 ? 2.783 -8.538 -14.163 1.00 94.00 92 ARG A O 1
ATOM 714 N N . ARG A 1 93 ? 4.288 -6.879 -13.946 1.00 92.25 93 ARG A N 1
ATOM 715 C CA . ARG A 1 93 ? 4.672 -6.789 -15.354 1.00 92.25 93 ARG A CA 1
ATOM 716 C C . ARG A 1 93 ? 6.094 -7.313 -15.523 1.00 92.25 93 ARG A C 1
ATOM 718 O O . ARG A 1 93 ? 7.029 -6.746 -14.967 1.00 92.25 93 ARG A O 1
ATOM 725 N N . LYS A 1 94 ? 6.246 -8.409 -16.266 1.00 92.06 94 LYS A N 1
ATOM 726 C CA . LYS A 1 94 ? 7.554 -8.998 -16.594 1.00 92.06 94 LYS A CA 1
ATOM 727 C C . LYS A 1 94 ? 8.213 -8.253 -17.750 1.00 92.06 94 LYS A C 1
ATOM 729 O O . LYS A 1 94 ? 7.528 -7.575 -18.514 1.00 92.06 94 LYS A O 1
ATOM 734 N N . ASP A 1 95 ? 9.527 -8.414 -17.857 1.00 84.50 95 ASP A N 1
ATOM 735 C CA . ASP A 1 95 ? 10.374 -7.873 -18.925 1.00 84.50 95 ASP A CA 1
ATOM 736 C C . ASP A 1 95 ? 10.296 -6.342 -19.042 1.00 84.50 95 ASP A C 1
ATOM 738 O O . ASP A 1 95 ? 10.602 -5.744 -20.073 1.00 84.50 95 ASP A O 1
ATOM 742 N N . ALA A 1 96 ? 9.905 -5.695 -17.943 1.00 74.12 96 ALA A N 1
ATOM 743 C CA . ALA A 1 96 ? 9.891 -4.255 -17.798 1.00 74.12 96 ALA A CA 1
ATOM 744 C C . ALA A 1 96 ? 11.273 -3.815 -17.305 1.00 74.12 96 ALA A C 1
ATOM 746 O O . ALA A 1 96 ? 11.575 -3.895 -16.115 1.00 74.12 96 ALA A O 1
ATOM 747 N N . ARG A 1 97 ? 12.132 -3.373 -18.229 1.00 71.31 97 ARG A N 1
ATOM 748 C CA . ARG A 1 97 ? 13.344 -2.622 -17.882 1.00 71.31 9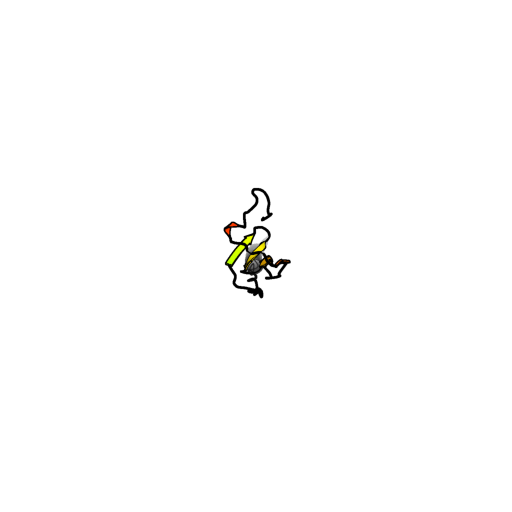7 ARG A CA 1
ATOM 749 C C . ARG A 1 97 ? 12.957 -1.164 -17.703 1.00 71.31 97 ARG A C 1
ATOM 751 O O . ARG A 1 97 ? 12.946 -0.426 -18.678 1.00 71.31 97 ARG A O 1
ATOM 758 N N . LEU A 1 98 ? 12.601 -0.807 -16.475 1.00 74.00 98 LEU A N 1
ATOM 759 C CA . LEU A 1 98 ? 12.246 0.558 -16.106 1.00 74.00 98 LEU A CA 1
ATOM 760 C C . LEU A 1 98 ? 13.304 1.132 -15.167 1.00 74.00 98 LEU A C 1
ATOM 762 O O . LEU A 1 98 ? 13.882 0.425 -14.329 1.00 74.00 98 LEU A O 1
ATOM 766 N N . GLU A 1 99 ? 13.569 2.414 -15.336 1.00 76.50 99 GLU A N 1
ATOM 767 C CA . GLU A 1 99 ? 14.298 3.258 -14.402 1.00 76.50 99 GLU A CA 1
ATOM 768 C C . GLU A 1 99 ? 13.298 4.085 -13.588 1.00 76.50 99 GLU A C 1
ATOM 770 O O . GLU A 1 99 ? 12.138 4.221 -13.965 1.00 76.50 99 GLU A O 1
ATOM 775 N N . GLU A 1 100 ? 13.732 4.646 -12.461 1.00 71.38 100 GLU A N 1
ATOM 776 C CA . GLU A 1 100 ? 12.864 5.500 -11.637 1.00 71.38 100 GLU A CA 1
ATOM 777 C C . GLU A 1 100 ? 12.323 6.699 -12.434 1.00 71.38 100 GLU A C 1
ATOM 779 O O . GLU A 1 100 ? 11.179 7.098 -12.263 1.00 71.38 100 GLU A O 1
ATOM 784 N N . THR A 1 101 ? 13.119 7.219 -13.372 1.00 77.56 101 THR A N 1
ATOM 785 C CA . THR A 1 101 ? 12.741 8.313 -14.277 1.00 77.56 101 THR A CA 1
ATOM 786 C C . THR A 1 101 ? 11.685 7.936 -15.309 1.00 77.56 101 THR A C 1
ATOM 788 O O . THR A 1 101 ? 11.099 8.831 -15.913 1.00 77.56 101 THR A O 1
ATOM 791 N N . ASP A 1 102 ? 11.457 6.640 -15.535 1.00 77.19 102 ASP A N 1
ATOM 792 C CA . ASP A 1 102 ? 10.424 6.171 -16.460 1.00 77.19 102 ASP A CA 1
ATOM 793 C C . ASP A 1 102 ? 9.032 6.189 -15.817 1.00 77.19 102 ASP A C 1
ATOM 795 O O . ASP A 1 102 ? 8.051 5.954 -16.515 1.00 77.19 102 ASP A O 1
ATOM 799 N N . ILE A 1 103 ? 8.945 6.472 -14.509 1.00 74.62 103 ILE A N 1
ATOM 800 C CA . ILE A 1 103 ? 7.691 6.558 -13.765 1.00 74.62 103 ILE A CA 1
ATOM 801 C C . ILE A 1 103 ? 7.406 8.013 -13.428 1.00 74.62 103 ILE A C 1
ATOM 803 O O . ILE A 1 103 ? 8.188 8.683 -12.753 1.00 74.62 103 ILE A O 1
ATOM 807 N N . ALA A 1 104 ? 6.243 8.493 -13.858 1.00 76.06 104 ALA A N 1
ATOM 808 C CA . ALA A 1 104 ? 5.780 9.833 -13.532 1.00 76.06 104 ALA A CA 1
ATOM 809 C C . ALA A 1 104 ? 4.330 9.814 -13.032 1.00 76.06 104 ALA A C 1
ATOM 811 O O . ALA A 1 104 ? 3.481 9.138 -13.625 1.00 76.06 104 ALA A O 1
ATOM 812 N N . PRO A 1 105 ? 4.012 10.586 -11.974 1.00 68.50 105 PRO A N 1
ATOM 813 C CA . PRO A 1 105 ? 2.631 10.847 -11.614 1.00 68.50 105 PRO A CA 1
ATOM 814 C C . PRO A 1 105 ? 1.944 11.626 -12.728 1.00 68.50 105 PRO A C 1
ATOM 816 O O . PRO A 1 105 ? 2.453 12.654 -13.180 1.00 68.50 105 PRO A O 1
ATOM 819 N N . VAL A 1 106 ? 0.781 11.147 -13.168 1.00 70.12 106 VAL A N 1
ATOM 820 C CA . VAL A 1 106 ? -0.045 11.892 -14.116 1.00 70.12 106 VAL A CA 1
ATOM 821 C C . VAL A 1 106 ? -0.745 13.018 -13.346 1.00 70.12 106 VAL A C 1
ATOM 823 O O . VAL A 1 106 ? -1.547 12.737 -12.452 1.00 70.12 106 VAL A O 1
ATOM 826 N N . PRO A 1 107 ? -0.467 14.299 -13.655 1.00 67.56 107 PRO A N 1
ATOM 827 C CA . PRO A 1 107 ? -1.016 15.412 -12.890 1.00 67.56 107 PRO A CA 1
ATOM 828 C C . PRO A 1 107 ? -2.547 15.389 -12.869 1.00 67.56 107 PRO A C 1
ATOM 830 O O . PRO A 1 107 ? -3.190 15.343 -13.917 1.00 67.56 107 PRO A O 1
ATOM 833 N N . GLY A 1 108 ? -3.129 15.455 -11.672 1.00 65.44 108 GLY A N 1
ATOM 834 C CA . GLY A 1 108 ? -4.583 15.473 -11.488 1.00 65.44 108 GLY A CA 1
ATOM 835 C C . GLY A 1 108 ? -5.262 14.101 -11.526 1.00 65.44 108 GLY A C 1
ATOM 836 O O . GLY A 1 108 ? -6.490 14.054 -11.512 1.00 65.44 108 GLY A O 1
ATOM 837 N N . THR A 1 109 ? -4.502 13.001 -11.556 1.00 65.62 109 THR A N 1
ATOM 838 C CA . THR A 1 109 ? -5.038 11.636 -11.433 1.00 65.62 109 THR A CA 1
ATOM 839 C C . THR A 1 109 ? -4.139 10.754 -10.578 1.00 65.62 109 THR A C 1
ATOM 841 O O . THR A 1 109 ? -2.922 10.890 -10.617 1.00 65.62 109 THR A O 1
ATOM 844 N N . ASP A 1 110 ? -4.728 9.758 -9.924 1.00 62.75 110 ASP A N 1
ATOM 845 C CA . ASP A 1 110 ? -3.995 8.760 -9.135 1.00 62.75 110 ASP A CA 1
ATOM 846 C C . ASP A 1 110 ? -3.337 7.655 -9.997 1.00 62.75 110 ASP A C 1
ATOM 848 O O . ASP A 1 110 ? -3.067 6.550 -9.526 1.00 62.75 110 ASP A O 1
ATOM 852 N N . ILE A 1 111 ? -3.121 7.913 -11.291 1.00 56.88 111 ILE A N 1
ATOM 853 C CA . ILE A 1 111 ? -2.638 6.931 -12.271 1.00 56.88 111 ILE A CA 1
ATOM 854 C C . ILE A 1 111 ? -1.167 7.215 -12.601 1.00 56.88 111 ILE A C 1
ATOM 856 O O . ILE A 1 111 ? -0.776 8.366 -12.796 1.00 56.88 111 ILE A O 1
ATOM 860 N N . LEU A 1 112 ? -0.358 6.154 -12.682 1.00 60.44 112 LEU A N 1
ATOM 861 C CA . LEU A 1 112 ? 1.066 6.197 -13.036 1.00 60.44 112 LEU A CA 1
ATOM 862 C C . LEU A 1 112 ? 1.292 5.543 -14.412 1.00 60.44 112 LEU A C 1
ATOM 864 O O . LEU A 1 112 ? 0.659 4.525 -14.708 1.00 60.44 112 LEU A O 1
ATOM 868 N N . LEU A 1 113 ? 2.162 6.141 -15.240 1.00 58.41 113 LEU A N 1
ATOM 869 C CA . LEU A 1 113 ? 2.652 5.593 -16.521 1.00 58.41 113 LEU A CA 1
ATOM 870 C C . LEU A 1 113 ? 4.008 4.907 -16.338 1.00 58.41 113 LEU A C 1
ATOM 872 O O . LEU A 1 113 ? 4.805 5.437 -15.533 1.00 58.41 113 LEU A O 1
#